Protein AF-A0A2P8K6I2-F1 (afdb_monomer_lite)

Radius of gyration: 10.74 Å; chains: 1; bounding box: 30×22×27 Å

Sequence (64 aa):
MEWWVKKVQDNASASLCRVVLQSGALEMIAEIEACRLRLREGDKLTPLADARYCLNNNPTQTLK

pLDDT: mean 88.14, std 9.65, range [60.44, 97.19]

Structure (mmCIF, N/CA/C/O backbone):
data_AF-A0A2P8K6I2-F1
#
_entry.id   AF-A0A2P8K6I2-F1
#
loop_
_atom_site.group_PDB
_atom_site.id
_atom_site.type_symbol
_atom_site.label_atom_id
_atom_site.la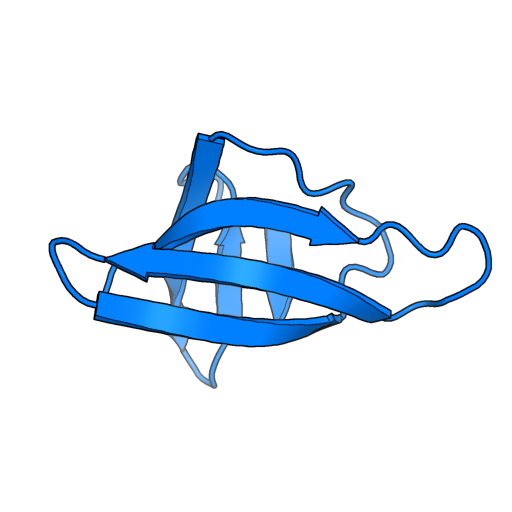bel_alt_id
_atom_site.label_comp_id
_atom_site.label_asym_id
_atom_site.label_entity_id
_atom_site.label_seq_id
_atom_site.pdbx_PDB_ins_code
_atom_site.Cartn_x
_atom_site.Cartn_y
_atom_site.Cartn_z
_atom_site.occupancy
_atom_site.B_iso_or_equiv
_atom_site.auth_seq_id
_atom_site.auth_comp_id
_atom_site.auth_asym_id
_atom_site.auth_atom_id
_atom_site.pdbx_PDB_model_num
ATOM 1 N N . MET A 1 1 ? -6.203 -3.849 1.944 1.00 85.19 1 MET A N 1
ATOM 2 C CA . MET A 1 1 ? -6.360 -2.718 2.880 1.00 85.19 1 MET A CA 1
ATOM 3 C C . MET A 1 1 ? -5.580 -1.541 2.329 1.00 85.19 1 MET A C 1
ATOM 5 O O . MET A 1 1 ? -4.496 -1.771 1.807 1.00 85.19 1 MET A O 1
ATOM 9 N N . GLU A 1 2 ? -6.144 -0.338 2.369 1.00 92.56 2 GLU A N 1
ATOM 10 C CA . GLU A 1 2 ? -5.469 0.878 1.900 1.00 92.56 2 GLU A CA 1
ATOM 11 C C . GLU A 1 2 ? -4.686 1.509 3.052 1.00 92.56 2 GLU A C 1
ATOM 13 O O . GLU A 1 2 ? -5.168 1.520 4.190 1.00 92.56 2 GLU A O 1
ATOM 18 N N . TRP A 1 3 ? -3.495 2.022 2.754 1.00 96.12 3 TRP A N 1
ATOM 19 C CA . TRP A 1 3 ? -2.617 2.656 3.734 1.00 96.12 3 TRP A CA 1
ATOM 20 C C . TRP A 1 3 ? -2.249 4.071 3.306 1.00 96.12 3 TRP A C 1
ATOM 22 O O . TRP A 1 3 ? -2.128 4.356 2.116 1.00 96.12 3 TRP A O 1
ATOM 32 N N . TRP A 1 4 ? -2.012 4.935 4.286 1.00 96.62 4 TRP A N 1
ATOM 33 C CA . TRP A 1 4 ? -1.443 6.262 4.094 1.00 96.62 4 TRP A CA 1
ATOM 34 C C . TRP A 1 4 ? -0.087 6.342 4.773 1.00 96.62 4 TRP A C 1
ATOM 36 O O . TRP A 1 4 ? 0.073 5.907 5.915 1.00 96.62 4 TRP A O 1
ATOM 46 N N . VAL A 1 5 ? 0.887 6.914 4.077 1.00 95.19 5 VAL A N 1
ATOM 47 C CA . VAL A 1 5 ? 2.211 7.175 4.631 1.00 95.19 5 VAL A CA 1
ATOM 48 C C . VAL A 1 5 ? 2.099 8.336 5.611 1.00 95.19 5 VAL A C 1
ATOM 50 O O . VAL A 1 5 ? 1.831 9.469 5.226 1.00 95.19 5 VAL A O 1
ATOM 53 N N . LYS A 1 6 ? 2.297 8.061 6.896 1.00 96.38 6 LYS A N 1
ATOM 54 C CA . LYS A 1 6 ? 2.248 9.066 7.962 1.00 96.38 6 LYS A CA 1
ATOM 55 C C . LYS A 1 6 ? 3.613 9.694 8.214 1.00 96.38 6 LYS A C 1
ATOM 57 O O . LYS A 1 6 ? 3.687 10.883 8.488 1.00 96.38 6 LYS A O 1
ATOM 62 N N . LYS A 1 7 ? 4.673 8.882 8.165 1.00 95.00 7 LYS A N 1
ATOM 63 C CA . LYS A 1 7 ? 6.067 9.309 8.339 1.00 95.00 7 LYS A CA 1
ATOM 64 C C . LYS A 1 7 ? 6.987 8.512 7.438 1.00 95.00 7 LYS A C 1
ATOM 66 O O . LYS A 1 7 ? 6.762 7.317 7.235 1.00 95.00 7 LYS A O 1
ATOM 71 N N . VAL A 1 8 ? 8.047 9.164 6.976 1.00 90.88 8 VAL A N 1
ATOM 72 C CA . VAL A 1 8 ? 9.092 8.559 6.149 1.00 90.88 8 VAL A CA 1
ATOM 73 C C . VAL A 1 8 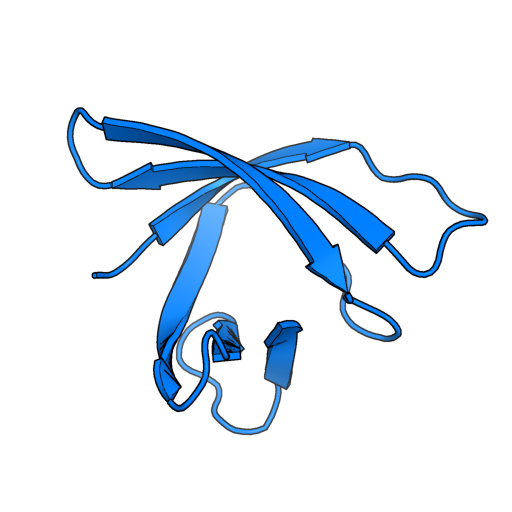? 10.435 8.763 6.828 1.00 90.88 8 VAL A C 1
ATOM 75 O O . VAL A 1 8 ? 10.834 9.890 7.113 1.00 90.88 8 VAL A O 1
ATOM 78 N N . GLN A 1 9 ? 11.144 7.669 7.081 1.00 88.19 9 GLN A N 1
ATOM 79 C CA . GLN A 1 9 ? 12.555 7.705 7.419 1.00 88.19 9 GLN A CA 1
ATOM 80 C C . GLN A 1 9 ? 13.336 7.403 6.143 1.00 88.19 9 GLN A C 1
ATOM 82 O O . GLN A 1 9 ? 13.518 6.245 5.758 1.00 88.19 9 GLN A O 1
ATOM 87 N N . ASP A 1 10 ? 13.748 8.472 5.465 1.00 72.00 10 ASP A N 1
ATOM 88 C CA . ASP A 1 10 ? 14.596 8.368 4.285 1.00 72.00 10 ASP A CA 1
ATOM 89 C C . ASP A 1 10 ? 16.030 8.064 4.728 1.00 72.00 10 ASP A C 1
ATOM 91 O O . ASP A 1 10 ? 16.579 8.715 5.622 1.00 72.00 10 ASP A O 1
ATOM 95 N N . ASN A 1 11 ? 16.625 7.049 4.118 1.00 69.69 11 ASN A N 1
ATOM 96 C CA . ASN A 1 11 ? 18.022 6.723 4.306 1.00 69.69 11 ASN A CA 1
ATOM 97 C C . ASN A 1 11 ? 18.653 6.795 2.919 1.00 69.69 11 ASN A C 1
ATOM 99 O O . ASN A 1 11 ? 18.525 5.869 2.125 1.00 69.69 11 ASN A O 1
ATOM 103 N N . ALA A 1 12 ? 19.290 7.929 2.616 1.00 60.62 12 ALA A N 1
ATOM 104 C CA . ALA A 1 12 ? 19.700 8.315 1.262 1.00 60.62 12 ALA A CA 1
ATOM 105 C C . ALA A 1 12 ? 20.648 7.319 0.556 1.00 60.62 12 ALA A C 1
ATOM 107 O O . ALA A 1 12 ? 20.892 7.444 -0.642 1.00 60.62 12 ALA A O 1
ATOM 108 N N . SER A 1 13 ? 21.193 6.347 1.290 1.00 62.44 13 SER A N 1
ATOM 109 C CA . SER A 1 13 ? 22.078 5.286 0.804 1.00 62.44 13 SER A CA 1
ATOM 110 C C . SER A 1 13 ? 21.434 3.893 0.753 1.00 62.44 13 SER A C 1
ATOM 112 O O . SER A 1 13 ? 22.080 2.959 0.278 1.00 62.44 13 SER A O 1
ATOM 114 N N . ALA A 1 14 ? 20.199 3.721 1.233 1.00 64.62 14 ALA A N 1
ATOM 115 C CA . ALA A 1 14 ? 19.543 2.422 1.335 1.00 64.62 14 ALA A CA 1
ATOM 116 C C . ALA A 1 14 ? 18.493 2.227 0.232 1.00 64.62 14 ALA A C 1
ATOM 118 O O . ALA A 1 14 ? 17.695 3.110 -0.067 1.00 64.62 14 ALA A O 1
ATOM 119 N N . SER A 1 15 ? 18.449 1.022 -0.337 1.00 75.00 1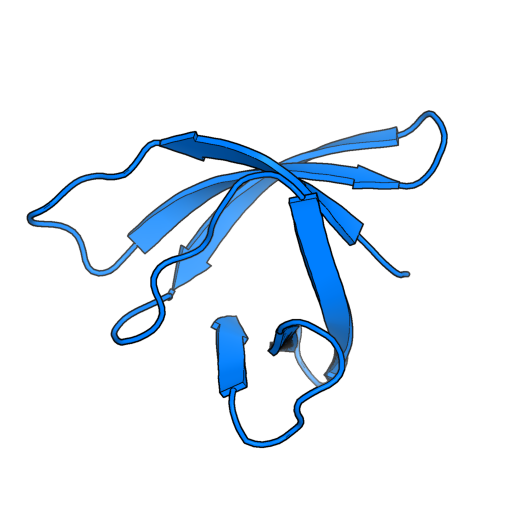5 SER A N 1
ATOM 120 C CA . SER A 1 15 ? 17.365 0.562 -1.220 1.00 75.00 15 SER A CA 1
ATOM 121 C C . SER A 1 15 ? 16.025 0.380 -0.492 1.00 75.00 15 SER A C 1
ATOM 123 O O . SER A 1 15 ? 14.984 0.215 -1.132 1.00 75.00 15 SER A O 1
ATOM 125 N N . LEU A 1 16 ? 16.058 0.408 0.842 1.00 83.69 16 LEU A N 1
ATOM 126 C CA . LEU A 1 16 ? 14.929 0.210 1.737 1.00 83.69 16 LEU A CA 1
ATOM 127 C C . LEU A 1 16 ? 14.615 1.511 2.473 1.00 83.69 16 LEU A C 1
ATOM 129 O O . LEU A 1 16 ? 15.503 2.151 3.038 1.00 83.69 16 LEU A O 1
ATOM 133 N N . CYS A 1 17 ? 13.336 1.868 2.506 1.00 86.62 17 CYS A N 1
ATOM 134 C CA . CYS A 1 17 ? 12.827 2.985 3.286 1.00 86.62 17 CYS A CA 1
ATOM 135 C C . CYS A 1 17 ? 11.958 2.459 4.426 1.00 86.62 17 CYS A C 1
ATOM 137 O O . CYS A 1 17 ? 11.148 1.552 4.228 1.00 86.62 17 CYS A O 1
ATOM 139 N N . ARG A 1 18 ? 12.102 3.044 5.618 1.00 90.56 18 ARG A N 1
ATOM 140 C CA . ARG A 1 18 ? 11.236 2.725 6.751 1.00 90.56 18 ARG A CA 1
ATOM 141 C C . ARG A 1 18 ? 10.120 3.751 6.838 1.00 90.56 18 ARG A C 1
ATOM 143 O O . ARG A 1 18 ? 10.378 4.953 6.878 1.00 90.56 18 ARG A O 1
ATOM 150 N N . VAL A 1 19 ? 8.881 3.286 6.892 1.00 92.88 19 VAL A N 1
ATOM 151 C CA . VAL A 1 19 ? 7.704 4.154 6.918 1.00 92.88 19 VAL A CA 1
ATOM 152 C C . VAL A 1 19 ? 6.767 3.788 8.053 1.00 92.88 19 VAL A C 1
ATOM 154 O O . VAL A 1 19 ? 6.682 2.633 8.470 1.00 92.88 19 VAL A O 1
ATOM 157 N N . VAL A 1 20 ? 6.036 4.790 8.530 1.00 95.56 20 VAL A N 1
ATOM 158 C CA . VAL A 1 20 ? 4.852 4.579 9.361 1.00 95.56 20 VAL A CA 1
ATOM 159 C C . VAL A 1 20 ? 3.639 4.654 8.449 1.00 95.56 20 VAL A C 1
ATOM 161 O O . VAL A 1 20 ? 3.417 5.675 7.799 1.00 95.56 20 VAL A O 1
ATOM 164 N N . LEU A 1 21 ? 2.864 3.578 8.405 1.00 95.75 21 LEU A N 1
ATOM 165 C CA . LEU A 1 21 ? 1.624 3.464 7.655 1.00 95.75 21 LEU A CA 1
ATOM 166 C C . LEU A 1 21 ? 0.433 3.593 8.597 1.00 95.75 21 LEU A C 1
ATOM 168 O O . LEU A 1 21 ? 0.458 3.061 9.705 1.00 95.75 21 LEU A O 1
ATOM 172 N N . GLN A 1 22 ? -0.616 4.267 8.135 1.00 97.19 22 GLN A N 1
ATOM 173 C CA . GLN A 1 22 ? -1.868 4.425 8.862 1.00 97.19 22 GLN A CA 1
ATOM 174 C C . GLN A 1 22 ? -3.055 3.949 8.017 1.00 97.19 22 GLN A C 1
ATOM 176 O O . GLN A 1 22 ? -3.143 4.249 6.826 1.00 97.19 22 GLN A O 1
ATOM 181 N N . SER A 1 23 ? -3.979 3.217 8.638 1.00 95.88 23 SER A N 1
ATOM 182 C CA . SER A 1 23 ? -5.270 2.837 8.056 1.00 95.88 23 SER A CA 1
ATOM 183 C C . SER A 1 23 ? -6.358 2.977 9.120 1.00 95.88 23 SER A C 1
ATOM 185 O O . SER A 1 23 ? -6.473 2.160 10.035 1.00 95.88 23 SER A O 1
ATOM 187 N N . GLY A 1 24 ? -7.126 4.068 9.057 1.00 92.31 24 GLY A N 1
ATOM 188 C CA . GLY A 1 24 ? -8.059 4.431 10.126 1.00 92.31 24 GLY A CA 1
ATOM 189 C C . GLY A 1 24 ? -7.332 4.637 11.461 1.00 92.31 24 GLY A C 1
ATOM 190 O O . GLY A 1 24 ? -6.472 5.513 11.563 1.00 92.31 24 GLY A O 1
ATOM 191 N N . ALA A 1 25 ? -7.680 3.824 12.465 1.00 93.62 25 ALA A N 1
ATOM 192 C CA . ALA A 1 25 ? -7.056 3.822 13.794 1.00 93.62 25 ALA A CA 1
ATOM 193 C C . ALA A 1 25 ? -5.827 2.896 13.910 1.00 93.62 25 ALA A C 1
ATOM 195 O O . ALA A 1 25 ? -5.193 2.855 14.962 1.00 93.62 25 ALA A O 1
ATOM 196 N N . LEU A 1 26 ? -5.503 2.129 12.862 1.00 95.44 26 LEU A N 1
ATOM 197 C CA . LEU A 1 26 ? -4.352 1.228 12.847 1.00 95.44 26 LEU A CA 1
ATOM 198 C C . LEU A 1 26 ? -3.103 1.963 12.370 1.00 95.44 26 LEU A C 1
ATOM 200 O O . LEU A 1 26 ? -3.144 2.659 11.354 1.00 95.44 26 LEU A O 1
ATOM 204 N N . GLU A 1 27 ? -1.988 1.734 13.059 1.00 96.50 27 GLU A N 1
ATOM 205 C CA . GLU A 1 27 ? -0.660 2.200 12.662 1.00 96.50 27 GLU A CA 1
ATOM 206 C C . GLU A 1 27 ? 0.322 1.028 12.615 1.00 96.50 27 GLU A C 1
ATOM 208 O O . GLU A 1 27 ? 0.277 0.126 13.451 1.00 96.50 27 GLU A O 1
ATOM 213 N N . MET A 1 28 ? 1.208 1.037 11.622 1.00 95.06 28 MET A N 1
ATOM 214 C CA . MET A 1 28 ? 2.199 -0.011 11.396 1.00 95.06 28 MET A CA 1
ATOM 215 C C . MET A 1 28 ? 3.527 0.604 10.961 1.00 95.06 28 MET A C 1
ATOM 217 O O . MET A 1 28 ? 3.548 1.578 10.214 1.00 95.06 28 MET A O 1
ATOM 221 N N . ILE A 1 29 ? 4.639 0.011 11.391 1.00 94.62 29 ILE A N 1
ATOM 222 C CA . ILE A 1 29 ? 5.968 0.324 10.858 1.00 94.62 29 ILE A CA 1
ATOM 223 C C . ILE A 1 29 ? 6.311 -0.734 9.811 1.00 94.62 29 ILE A C 1
ATOM 225 O O . ILE A 1 29 ? 6.249 -1.925 10.110 1.00 94.62 29 ILE A O 1
ATOM 229 N N . ALA A 1 30 ? 6.676 -0.303 8.607 1.00 91.75 30 ALA A N 1
ATOM 230 C CA . ALA A 1 30 ? 7.074 -1.180 7.513 1.00 91.75 30 ALA A CA 1
ATOM 231 C C . ALA A 1 30 ? 8.428 -0.764 6.939 1.00 91.75 30 ALA A C 1
ATOM 233 O O . ALA A 1 30 ? 8.797 0.412 6.965 1.00 91.75 30 ALA A O 1
ATOM 234 N N . GLU A 1 31 ? 9.147 -1.740 6.401 1.00 90.62 31 GLU A N 1
ATOM 235 C CA . GLU A 1 31 ? 10.290 -1.520 5.521 1.00 90.62 31 GLU A CA 1
ATOM 236 C C . GLU A 1 31 ? 9.831 -1.816 4.098 1.00 90.62 31 GLU A C 1
ATOM 238 O O . GLU A 1 31 ? 9.257 -2.873 3.849 1.00 90.62 31 GLU A O 1
ATOM 243 N N . ILE A 1 32 ? 10.026 -0.854 3.201 1.00 88.88 32 ILE A N 1
ATOM 244 C CA . ILE A 1 32 ? 9.558 -0.912 1.817 1.00 88.88 32 ILE A CA 1
ATOM 245 C C . ILE A 1 32 ? 10.764 -0.830 0.896 1.00 88.88 32 ILE A C 1
ATOM 247 O O . ILE A 1 32 ? 11.596 0.077 1.018 1.00 88.88 32 ILE A O 1
ATOM 251 N N . GLU A 1 33 ? 10.827 -1.742 -0.066 1.00 85.75 33 GLU A N 1
ATOM 252 C CA . GLU A 1 33 ? 11.789 -1.685 -1.154 1.00 85.75 33 GLU A CA 1
ATOM 253 C C . GLU A 1 33 ? 11.306 -0.668 -2.192 1.00 85.75 33 GLU A C 1
ATOM 255 O O . GLU A 1 33 ? 10.489 -0.942 -3.074 1.00 85.75 33 GLU A O 1
ATOM 260 N N . ALA A 1 34 ? 11.803 0.560 -2.054 1.00 68.25 34 ALA A N 1
ATOM 261 C CA . ALA A 1 34 ? 11.390 1.706 -2.853 1.00 68.25 34 ALA A CA 1
ATOM 262 C C . ALA A 1 34 ? 12.504 2.158 -3.806 1.00 68.25 34 ALA A C 1
ATOM 264 O O . ALA A 1 34 ? 12.664 3.354 -4.035 1.00 68.25 34 ALA A O 1
ATOM 265 N N . CYS A 1 35 ? 13.257 1.207 -4.383 1.00 60.44 35 CYS A N 1
ATOM 266 C CA . CYS A 1 35 ? 14.499 1.388 -5.157 1.00 60.44 35 CYS A CA 1
ATOM 267 C C . CYS A 1 35 ? 14.528 2.547 -6.182 1.00 60.44 35 CYS A C 1
ATOM 269 O O . CYS A 1 35 ? 15.605 2.913 -6.648 1.00 60.44 35 CYS A O 1
ATOM 271 N N . ARG A 1 36 ? 13.379 3.117 -6.580 1.00 66.50 36 ARG A N 1
ATOM 272 C CA . ARG A 1 36 ? 13.280 4.278 -7.485 1.00 66.50 36 ARG A CA 1
ATOM 273 C C . ARG A 1 36 ? 12.215 5.319 -7.115 1.00 66.50 36 ARG A C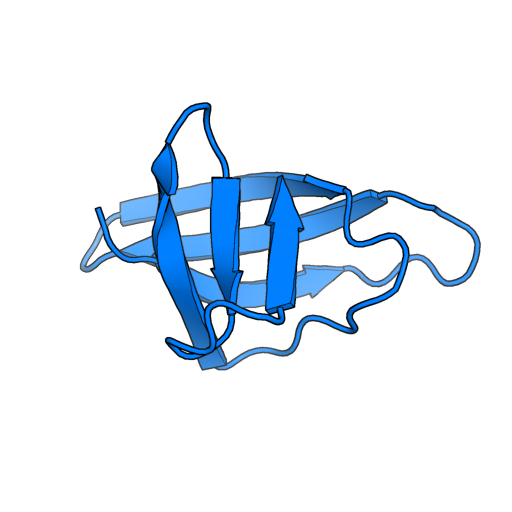 1
ATOM 275 O O . ARG A 1 36 ? 12.124 6.340 -7.794 1.00 66.50 36 ARG A O 1
ATOM 282 N N . LEU A 1 37 ? 11.395 5.085 -6.092 1.00 76.12 37 LEU A N 1
ATOM 283 C CA . LEU A 1 37 ? 10.244 5.930 -5.761 1.00 76.12 37 LEU A CA 1
ATOM 284 C C . LEU A 1 37 ? 10.480 6.610 -4.414 1.00 76.12 37 LEU A C 1
ATOM 286 O O . LEU A 1 37 ? 10.617 5.946 -3.393 1.00 76.12 37 LEU A O 1
ATOM 290 N N . ARG A 1 38 ? 10.506 7.946 -4.402 1.00 82.94 38 ARG A N 1
ATOM 291 C CA . ARG A 1 38 ? 10.546 8.700 -3.144 1.00 82.94 38 ARG A CA 1
ATOM 292 C C . ARG A 1 38 ? 9.151 8.742 -2.539 1.00 82.94 38 ARG A C 1
ATOM 294 O O . ARG A 1 38 ? 8.315 9.505 -3.018 1.00 82.94 38 ARG A O 1
ATOM 301 N N . LEU A 1 39 ? 8.942 7.945 -1.495 1.00 88.25 39 LEU A N 1
ATOM 302 C CA . LEU A 1 39 ? 7.760 8.032 -0.645 1.00 88.25 39 LEU A CA 1
ATOM 303 C C . LEU A 1 39 ? 7.747 9.355 0.118 1.00 88.25 39 LEU A C 1
ATOM 305 O O . LEU A 1 39 ? 8.789 9.861 0.541 1.00 88.25 39 LEU A O 1
ATOM 309 N N . ARG A 1 40 ? 6.555 9.910 0.301 1.00 90.94 40 ARG A N 1
ATOM 310 C CA . ARG A 1 40 ? 6.308 11.138 1.049 1.00 90.94 40 ARG A CA 1
ATOM 311 C C . ARG A 1 40 ? 5.149 10.940 2.007 1.00 90.94 40 ARG A C 1
ATOM 313 O O . ARG A 1 40 ? 4.272 10.108 1.795 1.00 90.94 40 ARG A O 1
ATOM 320 N N . GLU A 1 41 ? 5.138 11.739 3.062 1.00 93.88 41 GLU A N 1
ATOM 321 C CA . GLU A 1 41 ? 3.985 11.809 3.955 1.00 93.88 41 GLU A CA 1
ATOM 322 C C . GLU A 1 41 ? 2.734 12.234 3.168 1.00 93.88 41 GLU A C 1
ATOM 324 O O . GLU A 1 41 ? 2.787 13.129 2.323 1.00 93.88 41 GLU A O 1
ATOM 329 N N . GLY A 1 42 ? 1.616 11.561 3.428 1.00 95.00 42 GLY A N 1
ATOM 330 C CA . GLY A 1 42 ? 0.349 11.717 2.718 1.00 95.00 42 GLY A CA 1
ATOM 331 C C . GLY A 1 42 ? 0.160 10.782 1.521 1.00 95.00 42 GLY A C 1
ATOM 332 O O . GLY A 1 42 ? -0.978 10.630 1.075 1.00 95.00 42 GLY A O 1
ATOM 333 N N . ASP A 1 43 ? 1.215 10.121 1.029 1.00 94.31 43 ASP A N 1
ATOM 334 C CA . ASP A 1 43 ? 1.092 9.178 -0.084 1.00 94.31 43 ASP A CA 1
ATOM 335 C C . ASP A 1 43 ? 0.154 8.016 0.266 1.00 94.31 43 ASP A C 1
ATOM 337 O O . ASP A 1 43 ? 0.213 7.439 1.357 1.00 94.31 43 ASP A O 1
ATOM 341 N N . LYS A 1 44 ? -0.700 7.643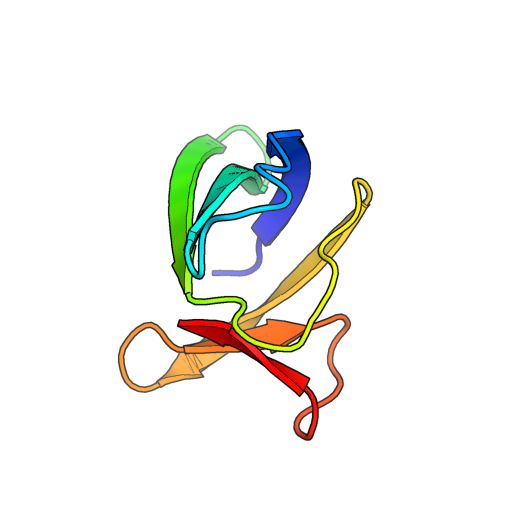 -0.688 1.00 95.94 44 LYS A N 1
ATOM 342 C CA . LYS A 1 44 ? -1.613 6.506 -0.571 1.00 95.94 44 LYS A CA 1
ATOM 343 C C . LYS A 1 44 ? -0.974 5.255 -1.163 1.00 95.94 44 LYS A C 1
ATOM 345 O O . LYS A 1 44 ? -0.538 5.263 -2.312 1.00 95.94 44 LYS A O 1
ATOM 350 N N . LEU A 1 45 ? -0.989 4.161 -0.413 1.00 94.62 45 LEU A N 1
ATOM 351 C CA . LEU A 1 45 ? -0.605 2.833 -0.877 1.00 94.62 45 LEU A CA 1
ATOM 352 C C . LEU A 1 45 ? -1.863 1.988 -1.068 1.00 94.62 45 LEU A C 1
ATOM 354 O O . LEU A 1 45 ? -2.555 1.632 -0.107 1.00 94.62 45 LEU A O 1
ATOM 358 N N . THR A 1 46 ? -2.145 1.655 -2.322 1.00 95.00 46 THR A N 1
ATOM 359 C CA . THR A 1 46 ? -3.299 0.837 -2.698 1.00 95.00 46 THR A CA 1
ATOM 360 C C . THR A 1 46 ? -2.819 -0.586 -2.991 1.00 95.00 46 THR A C 1
ATOM 362 O O . THR A 1 46 ? -1.860 -0.761 -3.746 1.00 95.00 46 THR A O 1
ATOM 365 N N . PRO A 1 47 ? -3.420 -1.615 -2.370 1.00 93.81 47 PRO A N 1
ATOM 366 C CA . PRO A 1 47 ? -2.933 -2.986 -2.468 1.00 93.81 47 PRO A CA 1
ATOM 367 C C . PRO A 1 47 ? -3.091 -3.544 -3.885 1.00 93.81 47 PRO A C 1
ATOM 369 O O . PRO A 1 47 ? -4.099 -3.308 -4.549 1.00 93.81 47 PRO A O 1
ATOM 372 N N . LEU A 1 48 ? -2.103 -4.330 -4.306 1.00 90.62 48 LEU A N 1
ATOM 373 C CA . LEU A 1 48 ? -2.144 -5.182 -5.492 1.00 90.62 48 LEU A CA 1
ATOM 374 C C . LEU A 1 48 ? -2.125 -6.658 -5.039 1.00 90.62 48 LEU A C 1
ATOM 376 O O . LEU A 1 48 ? -2.963 -7.064 -4.236 1.00 90.62 48 LEU A O 1
ATOM 380 N N . ALA A 1 49 ? -1.166 -7.454 -5.521 1.00 90.81 49 ALA A N 1
ATOM 381 C CA . ALA A 1 49 ? -0.926 -8.845 -5.128 1.00 90.81 49 ALA A CA 1
ATOM 382 C C . ALA A 1 49 ? 0.495 -9.020 -4.559 1.00 90.81 49 ALA A C 1
ATOM 384 O O . ALA A 1 49 ? 1.365 -8.182 -4.792 1.00 90.81 49 ALA A O 1
ATOM 385 N N . ASP A 1 50 ? 0.744 -10.109 -3.827 1.00 89.06 50 ASP A N 1
ATOM 386 C CA . ASP A 1 50 ? 2.070 -10.494 -3.308 1.00 89.06 50 ASP A CA 1
ATOM 387 C C . ASP A 1 50 ? 2.781 -9.410 -2.479 1.00 89.06 50 ASP A C 1
ATOM 389 O O . ASP A 1 50 ? 3.973 -9.148 -2.668 1.00 89.06 50 ASP A O 1
ATOM 393 N N . ALA A 1 51 ? 2.030 -8.756 -1.587 1.00 87.94 51 ALA A N 1
ATOM 394 C CA . ALA A 1 51 ? 2.490 -7.624 -0.777 1.00 87.94 51 ALA A CA 1
ATOM 395 C C . ALA A 1 51 ? 2.964 -6.405 -1.593 1.00 87.94 51 ALA A C 1
ATOM 397 O O . ALA A 1 51 ? 3.631 -5.529 -1.057 1.00 87.94 51 ALA A O 1
ATOM 398 N N . ARG A 1 52 ? 2.591 -6.310 -2.874 1.00 91.75 52 ARG A N 1
ATOM 399 C CA . ARG A 1 52 ? 2.856 -5.120 -3.684 1.00 91.75 52 ARG A CA 1
ATOM 400 C C . ARG A 1 52 ? 1.758 -4.087 -3.514 1.00 91.75 52 ARG A C 1
ATOM 402 O O . ARG A 1 52 ? 0.580 -4.424 -3.384 1.00 91.75 52 ARG A O 1
ATOM 409 N N . TYR A 1 53 ? 2.151 -2.828 -3.611 1.00 93.06 53 TYR A N 1
ATOM 410 C CA . TYR A 1 53 ? 1.255 -1.683 -3.542 1.00 93.06 53 TYR A CA 1
ATOM 411 C C . TYR A 1 53 ? 1.529 -0.739 -4.704 1.00 93.06 53 TYR A C 1
ATOM 413 O O . TYR A 1 53 ? 2.680 -0.582 -5.109 1.00 93.06 53 TYR A O 1
ATOM 421 N N . CYS A 1 54 ? 0.488 -0.098 -5.234 1.00 93.12 54 CYS A N 1
ATOM 422 C CA . CYS A 1 54 ? 0.654 1.040 -6.126 1.00 93.12 54 CYS A CA 1
ATOM 423 C C . CYS A 1 54 ? 0.590 2.356 -5.348 1.00 93.12 54 CYS A C 1
ATOM 425 O O . CYS A 1 54 ? -0.191 2.515 -4.404 1.00 93.12 54 CYS A O 1
ATOM 427 N N . LEU A 1 55 ? 1.434 3.295 -5.758 1.00 93.44 55 LEU A N 1
ATOM 428 C CA . LEU A 1 55 ? 1.548 4.611 -5.157 1.00 93.44 55 LEU A CA 1
ATOM 429 C C . LEU A 1 55 ? 0.499 5.548 -5.756 1.00 93.44 55 LEU A C 1
ATOM 431 O O . LEU A 1 55 ? 0.422 5.695 -6.973 1.00 93.44 55 LEU A O 1
ATOM 435 N N . ASN A 1 56 ? -0.305 6.191 -4.913 1.00 93.88 56 ASN A N 1
ATOM 436 C CA . ASN A 1 56 ? -1.304 7.189 -5.304 1.00 93.88 56 ASN A CA 1
ATOM 437 C C . ASN A 1 56 ? -2.248 6.707 -6.424 1.00 93.88 56 ASN A C 1
ATOM 439 O O . ASN A 1 56 ? -2.644 7.472 -7.300 1.00 93.88 56 ASN A O 1
ATOM 443 N N . ASN A 1 57 ? -2.614 5.419 -6.384 1.00 92.38 57 ASN A N 1
ATOM 444 C CA . ASN A 1 57 ? -3.414 4.721 -7.400 1.00 92.38 57 ASN A CA 1
ATOM 445 C C . ASN A 1 57 ? -2.791 4.700 -8.811 1.00 92.38 57 ASN A C 1
ATOM 447 O O . ASN A 1 57 ? -3.495 4.436 -9.784 1.00 92.38 57 ASN A O 1
ATOM 451 N N . ASN A 1 58 ? -1.488 4.953 -8.943 1.00 91.38 58 ASN A N 1
ATOM 452 C CA . ASN A 1 58 ? -0.775 4.859 -10.208 1.00 91.38 58 ASN A CA 1
ATOM 453 C C . ASN A 1 58 ? -0.186 3.444 -10.382 1.00 91.38 58 ASN A C 1
ATOM 455 O O . ASN A 1 58 ? 0.830 3.128 -9.760 1.00 91.38 58 ASN A O 1
ATOM 459 N N . PRO A 1 59 ? -0.753 2.589 -11.253 1.00 86.56 59 PRO A N 1
ATOM 460 C CA . PRO A 1 59 ? -0.312 1.200 -11.407 1.00 86.56 59 PRO A CA 1
ATOM 461 C C . PRO A 1 59 ? 1.099 1.061 -11.998 1.00 86.56 59 PRO A C 1
ATOM 463 O O . PRO A 1 59 ? 1.678 -0.017 -11.933 1.00 86.56 59 PRO A O 1
ATOM 466 N N . THR A 1 60 ? 1.667 2.134 -12.558 1.00 88.56 60 THR A N 1
ATOM 467 C CA . THR A 1 60 ? 3.051 2.144 -13.064 1.00 88.56 60 THR A CA 1
ATOM 468 C C . THR A 1 60 ? 4.088 2.399 -11.966 1.00 88.56 60 THR A C 1
ATOM 470 O O . THR A 1 60 ? 5.278 2.174 -12.177 1.00 88.56 60 THR A O 1
ATOM 473 N N . GLN A 1 61 ? 3.648 2.848 -10.786 1.00 90.31 61 GLN A N 1
ATOM 474 C CA . GLN A 1 61 ? 4.492 3.121 -9.627 1.00 90.31 61 GLN A CA 1
ATOM 475 C C . GLN A 1 61 ? 4.190 2.105 -8.532 1.00 90.31 61 GLN A C 1
ATOM 477 O O . GLN A 1 61 ? 3.301 2.308 -7.708 1.00 90.31 61 GLN A O 1
ATOM 482 N N . THR A 1 62 ? 4.926 0.996 -8.544 1.00 90.25 62 THR A N 1
ATOM 483 C CA . THR A 1 62 ? 4.732 -0.101 -7.592 1.00 90.25 62 THR A CA 1
ATOM 484 C C . THR A 1 62 ? 5.876 -0.220 -6.599 1.00 90.25 62 THR A C 1
ATOM 486 O O . THR A 1 62 ? 7.032 0.026 -6.938 1.00 90.25 62 THR A O 1
ATOM 489 N N . LEU A 1 63 ? 5.534 -0.663 -5.397 1.00 89.38 63 LEU A N 1
ATOM 490 C CA . LEU A 1 63 ? 6.418 -0.864 -4.254 1.00 89.38 63 LEU A CA 1
ATOM 491 C C . LEU A 1 63 ? 6.147 -2.248 -3.655 1.00 89.38 63 LEU A C 1
ATOM 493 O O . LEU A 1 63 ? 5.066 -2.804 -3.890 1.00 89.38 63 LEU A O 1
ATOM 497 N N . LYS A 1 64 ? 7.095 -2.787 -2.889 1.00 89.25 64 LYS A N 1
ATOM 498 C CA . LYS A 1 64 ? 6.948 -4.051 -2.163 1.00 89.25 64 LYS A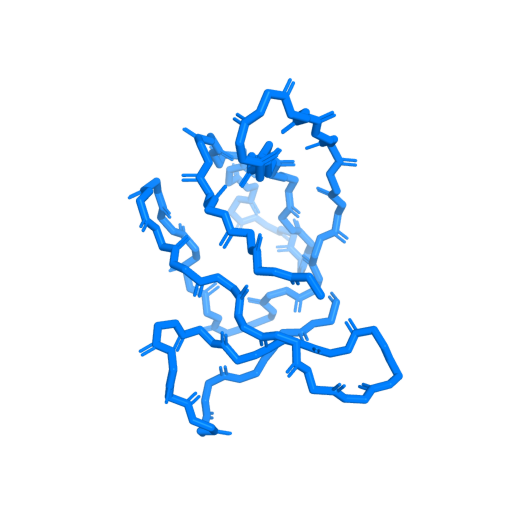 CA 1
ATOM 499 C C . LYS A 1 64 ? 7.441 -3.912 -0.730 1.00 89.25 64 LYS A C 1
ATOM 501 O O . LYS A 1 64 ? 8.471 -3.229 -0.543 1.00 89.25 64 LYS A O 1
#

Secondary structure (DSSP, 8-state):
--EEEEEEE--TT-SEEEEEEEETTEEEEEEEE-TT----TT-EEEE-STT-EEETTEEEEEE-

Foldseek 3Di:
DKWFFQDWDDDPPDLWIWTWIDDPPDIDIDIKRQNPDDDDGGWMWDDDPPRKTATNPDPVRIID